Protein AF-A0A2D6SUE0-F1 (afdb_monomer_lite)

Foldseek 3Di:
DDDDDDDDDDDDDDDDDDDDDDDDDDDDDPPPPPPPPPPPPPPPDPADDLVRLQVLLCVQANWQRALVCSCVSCVVQQWDWAADPLSQKIQGAWHQDPVRDIHGAQKMFGADPPSNTTHDIDGNPDPPDDPPPPDDD

Sequence (137 aa):
MRSSFDLDLCRGRLVANAAVFALLAIATLPGCNRTLHSDDFLQPEVPLSFEEQQKLILDAVPLGTPREDVTAKLGKAGIEGEFSQGRSLFYAESWRRKDGKRLILEVDLLFDGETRTLFEVKPRSGFITHVEPAGAG

Radius of gyration: 31.07 Å; chains: 1; bounding box: 53×83×46 Å

pLDDT: mean 73.19, std 23.14, range [35.41, 98.06]

Secondary structure (DSSP, 8-state):
--------------------------------------------PPPPPHHHHHHHHHHHS-TT-BHHHHHHHHHHTTEEEEE-TTSSEEEEEEEE-TTS-EEEEEEEEEE-TTT-BEEEEEE----------S---

Structure (mmCIF, N/CA/C/O backbone):
data_AF-A0A2D6SUE0-F1
#
_entry.id   AF-A0A2D6SUE0-F1
#
loop_
_atom_site.group_PDB
_atom_site.id
_atom_site.type_symbol
_atom_site.label_atom_id
_atom_site.label_alt_id
_atom_site.label_comp_id
_atom_site.label_asym_id
_atom_site.label_entity_id
_atom_site.label_seq_id
_atom_site.pdbx_PDB_ins_code
_atom_site.Cartn_x
_atom_site.Cartn_y
_atom_site.Cartn_z
_atom_site.occupancy
_atom_site.B_iso_or_equiv
_atom_site.auth_seq_id
_atom_site.auth_comp_id
_atom_site.auth_asym_id
_atom_site.auth_atom_id
_atom_site.pdbx_PDB_model_num
ATOM 1 N N . MET A 1 1 ? -9.255 -63.453 -17.394 1.00 46.00 1 MET A N 1
ATOM 2 C CA . MET A 1 1 ? -8.844 -63.748 -16.001 1.00 46.00 1 MET A CA 1
ATOM 3 C C . MET A 1 1 ? -8.102 -65.070 -15.976 1.00 46.00 1 MET A C 1
ATOM 5 O O . MET A 1 1 ? -8.498 -65.948 -16.731 1.00 46.00 1 MET A O 1
ATOM 9 N N . ARG A 1 2 ? -7.128 -65.184 -15.058 1.00 35.41 2 ARG A N 1
ATOM 10 C CA . ARG A 1 2 ? -6.217 -66.317 -14.783 1.00 35.41 2 ARG A CA 1
ATOM 11 C C . ARG A 1 2 ? -5.003 -66.322 -15.720 1.00 35.41 2 ARG A C 1
ATOM 13 O O . ARG A 1 2 ? -5.128 -66.751 -16.852 1.00 35.41 2 ARG A O 1
ATOM 20 N N . SER A 1 3 ? -3.846 -65.731 -15.417 1.00 42.84 3 SER A N 1
ATOM 21 C CA . SER A 1 3 ? -3.073 -65.595 -14.170 1.00 42.84 3 SER A CA 1
ATOM 22 C C . SER A 1 3 ? -2.944 -66.893 -13.390 1.00 42.84 3 SER A C 1
ATOM 24 O O . SER A 1 3 ? -3.961 -67.433 -12.955 1.00 42.84 3 SER A O 1
ATOM 26 N N . SER A 1 4 ? -1.700 -67.357 -13.250 1.00 47.75 4 SER A N 1
ATOM 27 C CA . SER A 1 4 ? -1.061 -67.668 -11.963 1.00 47.75 4 SER A CA 1
ATOM 28 C C . SER A 1 4 ? 0.118 -68.620 -12.181 1.00 47.75 4 SER A C 1
ATOM 30 O O . SER A 1 4 ? -0.065 -69.731 -12.663 1.00 47.75 4 SER A O 1
ATOM 32 N N . PHE A 1 5 ? 1.331 -68.091 -11.998 1.00 43.00 5 PHE A N 1
ATOM 33 C CA . PHE A 1 5 ? 2.235 -68.352 -10.858 1.00 43.00 5 PHE A CA 1
ATOM 34 C C . PHE A 1 5 ? 3.211 -69.493 -11.200 1.00 43.00 5 PHE A C 1
ATOM 36 O O . PHE A 1 5 ? 2.809 -70.645 -11.274 1.00 43.00 5 PHE A O 1
ATOM 43 N N . ASP A 1 6 ? 4.412 -69.200 -11.705 1.00 55.75 6 ASP A N 1
ATOM 44 C CA . ASP A 1 6 ? 5.599 -68.656 -11.008 1.00 55.75 6 ASP A CA 1
ATOM 45 C C . ASP A 1 6 ? 6.146 -69.646 -9.969 1.00 55.75 6 ASP A C 1
ATOM 47 O O . ASP A 1 6 ? 5.441 -70.012 -9.029 1.00 55.75 6 ASP A O 1
ATOM 51 N N . LEU A 1 7 ? 7.382 -70.107 -10.180 1.00 42.09 7 LEU A N 1
ATOM 52 C CA . LEU A 1 7 ? 8.201 -70.755 -9.162 1.00 42.09 7 LEU A CA 1
ATOM 53 C C . LEU A 1 7 ? 9.674 -70.697 -9.569 1.00 42.09 7 LEU A C 1
ATOM 55 O O . LEU A 1 7 ? 10.110 -71.192 -10.608 1.00 42.09 7 LEU A O 1
ATOM 59 N N . ASP A 1 8 ? 10.378 -70.019 -8.685 1.00 45.12 8 ASP A N 1
ATOM 60 C CA . ASP A 1 8 ? 11.705 -69.454 -8.768 1.00 45.12 8 ASP A CA 1
ATOM 61 C C . ASP A 1 8 ? 12.802 -70.472 -8.382 1.00 45.12 8 ASP A C 1
ATOM 63 O O . ASP A 1 8 ? 12.544 -71.498 -7.749 1.00 45.12 8 ASP A O 1
ATOM 67 N N . LEU A 1 9 ? 14.043 -70.085 -8.689 1.00 45.41 9 LEU A N 1
ATOM 68 C CA . LEU A 1 9 ? 15.311 -70.516 -8.091 1.00 45.41 9 LEU A CA 1
ATOM 69 C C . LEU A 1 9 ? 15.829 -71.952 -8.320 1.00 45.41 9 LEU A C 1
ATOM 71 O O . LEU A 1 9 ? 15.481 -72.891 -7.609 1.00 45.41 9 LEU A O 1
ATOM 75 N N . CYS A 1 10 ? 16.901 -72.068 -9.122 1.00 36.41 10 CYS A N 1
ATOM 76 C CA . CYS A 1 10 ? 18.271 -72.248 -8.591 1.00 36.41 10 CYS A CA 1
ATOM 77 C C . CYS A 1 10 ? 19.340 -72.498 -9.679 1.00 36.41 10 CYS A C 1
ATOM 79 O O . CYS A 1 10 ? 19.142 -73.332 -10.553 1.00 36.41 10 CYS A O 1
ATOM 81 N N . ARG A 1 11 ? 20.542 -71.927 -9.447 1.00 38.97 11 ARG A N 1
ATOM 82 C CA . ARG A 1 11 ? 21.890 -72.357 -9.919 1.00 38.97 11 ARG A CA 1
ATOM 83 C C . ARG A 1 11 ? 22.179 -72.249 -11.429 1.00 38.97 11 ARG A C 1
ATOM 85 O O . ARG A 1 11 ? 21.479 -72.815 -12.241 1.00 38.97 11 ARG A O 1
ATOM 92 N N . GLY A 1 12 ? 23.278 -71.664 -11.905 1.00 37.25 12 GLY A N 1
ATOM 93 C CA . GLY A 1 12 ? 24.479 -71.127 -11.272 1.00 37.25 12 GLY A CA 1
ATOM 94 C C . GLY A 1 12 ? 25.676 -71.233 -12.237 1.00 37.25 12 GLY A C 1
ATOM 95 O O . GLY A 1 12 ? 25.768 -72.201 -12.980 1.00 37.25 12 GLY A O 1
ATOM 96 N N . ARG A 1 13 ? 26.609 -70.273 -12.109 1.00 46.81 13 ARG A N 1
ATOM 97 C CA . ARG A 1 13 ? 28.012 -70.226 -12.595 1.00 46.81 13 ARG A CA 1
ATOM 98 C C . ARG A 1 13 ? 28.253 -70.003 -14.105 1.00 46.81 13 ARG A C 1
ATOM 100 O O . ARG A 1 13 ? 27.831 -70.800 -14.922 1.00 46.81 13 ARG A O 1
ATOM 107 N N . LEU A 1 14 ? 28.825 -68.865 -14.527 1.00 47.56 14 LEU A N 1
ATOM 108 C CA . LEU A 1 14 ? 30.210 -68.330 -14.389 1.00 47.56 14 LEU A CA 1
ATOM 109 C C . LEU A 1 14 ? 31.005 -68.634 -15.663 1.00 47.56 14 LEU A C 1
ATOM 111 O O . LEU A 1 14 ? 31.233 -69.809 -15.877 1.00 47.56 14 LEU A O 1
ATOM 115 N N . VAL A 1 15 ? 31.419 -67.611 -16.427 1.00 50.06 15 VAL A N 1
ATOM 116 C CA . VAL A 1 15 ? 32.697 -67.396 -17.173 1.00 50.06 15 VAL A CA 1
ATOM 117 C C . VAL A 1 15 ? 32.488 -66.088 -17.977 1.00 50.06 15 VAL A C 1
ATOM 119 O O . VAL A 1 15 ? 31.424 -65.935 -18.558 1.00 50.06 15 VAL A O 1
ATOM 122 N N . ALA A 1 16 ? 33.380 -65.121 -18.183 1.00 44.25 16 ALA A N 1
ATOM 123 C CA . ALA A 1 16 ? 34.522 -64.519 -17.498 1.00 44.25 16 ALA A CA 1
ATOM 124 C C . ALA A 1 16 ? 34.913 -63.277 -18.347 1.00 44.25 16 ALA A C 1
ATOM 126 O O . ALA A 1 16 ? 34.646 -63.264 -19.543 1.00 44.25 16 ALA A O 1
ATOM 127 N N . ASN A 1 17 ? 35.609 -62.317 -17.727 1.00 46.00 17 ASN A N 1
ATOM 128 C CA . ASN A 1 17 ? 36.560 -61.348 -18.314 1.00 46.00 17 ASN A CA 1
ATOM 129 C C . ASN A 1 17 ? 36.042 -60.342 -19.369 1.00 46.00 17 ASN A C 1
ATOM 131 O O . ASN A 1 17 ? 35.646 -60.705 -20.464 1.00 46.00 17 ASN A O 1
ATOM 135 N N . ALA A 1 18 ? 35.934 -59.048 -19.054 1.00 46.28 18 ALA A N 1
ATOM 136 C CA . ALA A 1 18 ? 37.008 -58.057 -18.849 1.00 46.28 18 ALA A CA 1
ATOM 137 C C . ALA A 1 18 ? 37.702 -57.613 -20.154 1.00 46.28 18 ALA A C 1
ATOM 139 O O . ALA A 1 18 ? 38.220 -58.438 -20.897 1.00 46.28 18 ALA A O 1
ATOM 140 N N . ALA A 1 19 ? 37.789 -56.282 -20.311 1.00 44.00 19 ALA A N 1
ATOM 141 C CA . ALA A 1 19 ? 38.408 -55.514 -21.400 1.00 44.00 19 ALA A CA 1
ATOM 142 C C . ALA A 1 19 ? 37.504 -55.389 -22.653 1.00 44.00 19 ALA A C 1
ATOM 144 O O . ALA A 1 19 ? 36.869 -56.343 -23.065 1.00 44.00 19 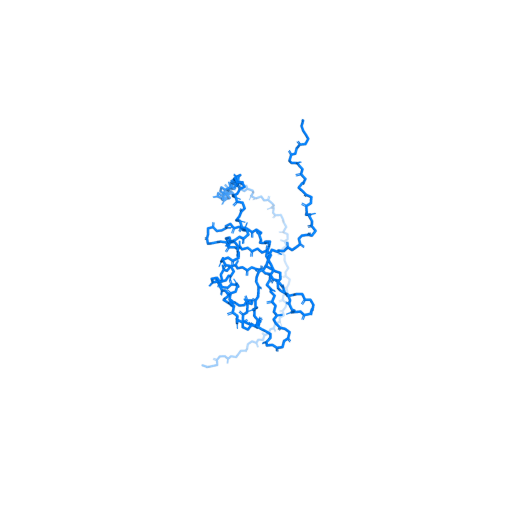ALA A O 1
ATOM 145 N N . VAL A 1 20 ? 37.321 -54.238 -23.299 1.00 50.81 20 VAL A N 1
ATOM 146 C CA . VAL A 1 20 ? 38.259 -53.146 -23.570 1.00 50.81 20 VAL A CA 1
ATOM 147 C C . VAL A 1 20 ? 37.469 -51.841 -23.772 1.00 50.81 20 VAL A C 1
ATOM 149 O O . VAL A 1 20 ? 36.455 -51.804 -24.465 1.00 50.81 20 VAL A O 1
ATOM 152 N N . PHE A 1 21 ? 37.974 -50.769 -23.165 1.00 50.38 21 PHE A N 1
ATOM 153 C CA . PHE A 1 21 ? 37.679 -49.372 -23.473 1.00 50.38 21 PHE A CA 1
ATOM 154 C C . PHE A 1 21 ? 37.941 -49.051 -24.952 1.00 50.38 21 PHE A C 1
ATOM 156 O O . PHE A 1 21 ? 39.071 -49.233 -25.388 1.00 50.38 21 PHE A O 1
ATOM 163 N N . ALA A 1 22 ? 36.969 -48.486 -25.672 1.00 47.97 22 ALA A N 1
ATOM 164 C CA . ALA A 1 22 ? 37.170 -47.439 -26.687 1.00 47.97 22 ALA A CA 1
ATOM 165 C C . ALA A 1 22 ? 35.875 -47.225 -27.480 1.00 47.97 22 ALA A C 1
ATOM 167 O O . ALA A 1 22 ? 35.484 -48.091 -28.252 1.00 47.97 22 ALA A O 1
ATOM 168 N N . LEU A 1 23 ? 35.249 -46.057 -27.327 1.00 49.69 23 LEU A N 1
ATOM 169 C CA . LEU A 1 23 ? 34.910 -45.184 -28.459 1.00 49.69 23 LEU A CA 1
ATOM 170 C C . LEU A 1 23 ? 34.319 -43.875 -27.931 1.00 49.69 23 LEU A C 1
ATOM 172 O O . LEU A 1 23 ? 33.125 -43.718 -27.692 1.00 49.69 23 LEU A O 1
ATOM 176 N N . LEU A 1 24 ? 35.241 -42.939 -27.736 1.00 52.59 24 LEU A N 1
ATOM 177 C CA . LEU A 1 24 ? 35.018 -41.507 -27.682 1.00 52.59 24 LEU A CA 1
ATOM 178 C C . LEU A 1 24 ? 34.575 -41.052 -29.087 1.00 52.59 24 LEU A C 1
ATOM 180 O O . LEU A 1 24 ? 35.358 -41.150 -30.029 1.00 52.59 24 LEU A O 1
ATOM 184 N N . ALA A 1 25 ? 33.349 -40.554 -29.239 1.00 53.59 25 ALA A N 1
ATOM 185 C CA . ALA A 1 25 ? 32.941 -39.797 -30.422 1.00 53.59 25 ALA A CA 1
ATOM 186 C C . ALA A 1 25 ? 32.065 -38.616 -29.994 1.00 53.59 25 ALA A C 1
ATOM 188 O O . ALA A 1 25 ? 30.897 -38.740 -29.636 1.00 53.59 25 ALA A O 1
ATOM 189 N N . ILE A 1 26 ? 32.732 -37.471 -29.984 1.00 56.88 26 ILE A N 1
ATOM 190 C CA . ILE A 1 26 ? 32.268 -36.120 -29.712 1.00 56.88 26 ILE A CA 1
ATOM 191 C C . ILE A 1 26 ? 31.232 -35.710 -30.767 1.00 56.88 26 ILE A C 1
ATOM 193 O O . ILE A 1 26 ? 31.527 -35.732 -31.958 1.00 56.88 26 ILE A O 1
ATOM 197 N N . ALA A 1 27 ? 30.064 -35.249 -30.327 1.00 55.34 27 ALA A N 1
ATOM 198 C CA . ALA A 1 27 ? 29.247 -34.302 -31.082 1.00 55.34 27 ALA A CA 1
ATOM 199 C C . ALA A 1 27 ? 28.531 -33.378 -30.093 1.00 55.34 27 ALA A C 1
ATOM 201 O O . ALA A 1 27 ? 27.417 -33.605 -29.630 1.00 55.34 27 ALA A O 1
ATOM 202 N N . THR A 1 28 ? 29.272 -32.342 -29.733 1.00 55.88 28 THR A N 1
ATOM 203 C CA . THR A 1 28 ? 28.834 -31.117 -29.082 1.00 55.88 28 THR A CA 1
ATOM 204 C C . THR A 1 28 ? 27.680 -30.464 -29.840 1.00 55.88 28 THR A C 1
ATOM 206 O O . THR A 1 28 ? 27.869 -29.979 -30.952 1.00 55.88 28 THR A O 1
ATOM 209 N N . LEU A 1 29 ? 26.526 -30.338 -29.190 1.00 55.94 29 LEU A N 1
ATOM 210 C CA . L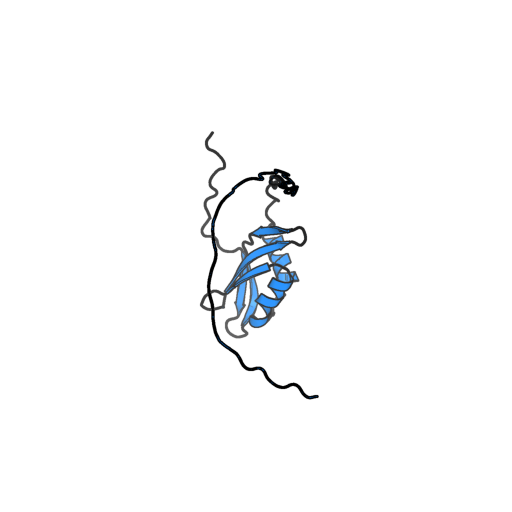EU A 1 29 ? 25.648 -29.189 -29.388 1.00 55.94 29 LEU A CA 1
ATOM 211 C C . LEU A 1 29 ? 25.299 -28.625 -28.008 1.00 55.94 29 LEU A C 1
ATOM 213 O O . LEU A 1 29 ? 24.342 -29.085 -27.383 1.00 55.94 29 LEU A O 1
ATOM 217 N N . PRO A 1 30 ? 26.043 -27.624 -27.502 1.00 51.41 30 PRO A N 1
ATOM 218 C CA . PRO A 1 30 ? 25.493 -26.740 -26.497 1.00 51.41 30 PRO A CA 1
ATOM 219 C C . PRO A 1 30 ? 24.434 -25.898 -27.212 1.00 51.41 30 PRO A C 1
ATOM 221 O O . PRO A 1 30 ? 24.695 -24.800 -27.688 1.00 51.41 30 PRO A O 1
ATOM 224 N N . GLY A 1 31 ? 23.215 -26.421 -27.309 1.00 44.91 31 GLY A N 1
ATOM 225 C CA . GLY A 1 31 ? 22.032 -25.656 -27.696 1.00 44.91 31 GLY A CA 1
ATOM 226 C C . GLY A 1 31 ? 21.609 -24.671 -26.602 1.00 44.91 31 GLY A C 1
ATOM 227 O O . GLY A 1 31 ? 20.422 -24.509 -26.349 1.00 44.91 31 GLY A O 1
ATOM 228 N N . CYS A 1 32 ? 22.563 -24.024 -25.929 1.00 49.03 32 CYS A N 1
ATOM 229 C CA . CYS A 1 32 ? 22.332 -22.864 -25.080 1.00 49.03 32 CYS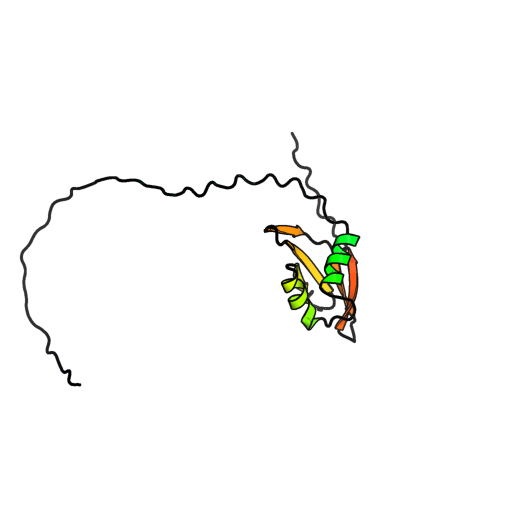 A CA 1
ATOM 230 C C . CYS A 1 32 ? 22.284 -21.625 -25.976 1.00 49.03 32 CYS A C 1
ATOM 232 O O . CYS A 1 32 ? 23.141 -20.757 -25.890 1.00 49.03 32 CYS A O 1
ATOM 234 N N . ASN A 1 33 ? 21.281 -21.546 -26.852 1.00 51.41 33 ASN A N 1
ATOM 235 C CA . ASN A 1 33 ? 20.949 -20.308 -27.555 1.00 51.41 33 ASN A CA 1
ATOM 236 C C . ASN A 1 33 ? 19.764 -19.614 -26.871 1.00 51.41 33 ASN A C 1
ATOM 238 O O . ASN A 1 33 ? 18.824 -19.157 -27.513 1.00 51.41 33 ASN A O 1
ATOM 242 N N . ARG A 1 34 ? 19.795 -19.551 -25.534 1.00 48.72 34 ARG A N 1
ATOM 243 C CA . ARG A 1 34 ? 19.203 -18.404 -24.854 1.00 48.72 34 ARG A CA 1
ATOM 244 C C . ARG A 1 34 ? 20.276 -17.344 -24.917 1.00 48.72 34 ARG A C 1
ATOM 246 O O . ARG A 1 34 ? 21.187 -17.342 -24.096 1.00 48.72 34 ARG A O 1
ATOM 253 N N . THR A 1 35 ? 20.178 -16.497 -25.936 1.00 52.28 35 THR A N 1
ATOM 254 C CA . THR A 1 35 ? 20.679 -15.132 -25.851 1.00 52.28 35 THR A CA 1
ATOM 255 C C . THR A 1 35 ? 20.366 -14.649 -24.444 1.00 52.28 35 THR A C 1
ATOM 257 O O . THR A 1 35 ? 19.193 -14.477 -24.100 1.00 52.28 35 THR A O 1
ATOM 260 N N . LEU A 1 36 ? 21.406 -14.549 -23.608 1.00 46.19 36 LEU A N 1
ATOM 261 C CA . LEU A 1 36 ? 21.360 -13.709 -22.430 1.00 46.19 36 LEU A CA 1
ATOM 262 C C . LEU A 1 36 ? 20.847 -12.383 -22.964 1.00 46.19 36 LEU A C 1
ATOM 264 O O . LEU A 1 36 ? 21.509 -11.743 -23.783 1.00 46.19 36 LEU A O 1
ATOM 268 N N . HIS A 1 37 ? 19.611 -12.058 -22.599 1.00 41.06 37 HIS A N 1
ATOM 269 C CA . HIS A 1 37 ? 19.119 -10.710 -22.716 1.00 41.06 37 HIS A CA 1
ATOM 270 C C . HIS A 1 37 ? 20.055 -9.941 -21.797 1.00 41.06 37 HIS A C 1
ATOM 272 O O . HIS A 1 37 ? 19.950 -10.045 -20.579 1.00 41.06 37 HIS A O 1
ATOM 278 N N . SER A 1 38 ? 21.090 -9.359 -22.405 1.00 50.59 38 SER A N 1
ATOM 279 C CA . SER A 1 38 ? 21.961 -8.383 -21.783 1.00 50.59 38 SER A CA 1
ATOM 280 C C . SER A 1 38 ? 21.042 -7.463 -21.021 1.00 50.59 38 SER A C 1
ATOM 282 O O . SER A 1 38 ? 20.144 -6.903 -21.657 1.00 50.59 38 SER A O 1
ATOM 284 N N . ASP A 1 39 ? 21.235 -7.441 -19.702 1.00 46.72 39 ASP A N 1
ATOM 285 C CA . ASP A 1 39 ? 20.581 -6.555 -18.763 1.00 46.72 39 ASP A CA 1
ATOM 286 C C . ASP A 1 39 ? 20.279 -5.257 -19.486 1.00 46.72 39 ASP A C 1
ATOM 288 O O . ASP A 1 39 ? 21.183 -4.488 -19.833 1.00 46.72 39 ASP A O 1
ATOM 292 N N . ASP A 1 40 ? 18.999 -5.108 -19.831 1.00 47.78 40 ASP A N 1
ATOM 293 C CA . ASP A 1 40 ? 18.454 -3.846 -20.265 1.00 47.78 40 ASP A CA 1
ATOM 294 C C . ASP A 1 40 ? 18.823 -2.944 -19.101 1.00 47.78 40 ASP A C 1
ATOM 296 O O . ASP A 1 40 ? 18.340 -3.140 -17.981 1.00 47.78 40 ASP A O 1
ATOM 300 N N . PHE A 1 41 ? 19.820 -2.088 -19.325 1.00 48.59 41 PHE A N 1
ATOM 301 C CA . PHE A 1 41 ? 20.177 -1.014 -18.426 1.00 48.59 41 PHE A CA 1
ATOM 302 C C . PHE A 1 41 ? 18.914 -0.173 -18.361 1.00 48.59 41 PHE A C 1
ATOM 304 O O . PHE A 1 41 ? 18.716 0.746 -19.156 1.00 48.59 41 PHE A O 1
ATOM 311 N N . LEU A 1 42 ? 18.022 -0.601 -17.465 1.00 51.25 42 LEU A N 1
ATOM 312 C CA . LEU A 1 42 ? 16.779 0.024 -17.106 1.00 51.25 42 LEU A CA 1
ATOM 313 C C . LEU A 1 42 ? 17.203 1.438 -16.789 1.00 51.25 42 LEU A C 1
ATOM 315 O O . LEU A 1 42 ? 17.792 1.703 -15.739 1.00 51.25 42 LEU A O 1
ATOM 319 N N . GLN A 1 43 ? 16.944 2.339 -17.735 1.00 44.88 43 GLN A N 1
ATOM 320 C CA . GLN A 1 43 ? 16.832 3.743 -17.409 1.00 44.88 43 GLN A CA 1
ATOM 321 C C . GLN A 1 43 ? 15.980 3.757 -16.145 1.00 44.88 43 GLN A C 1
ATOM 323 O O . GLN A 1 43 ? 14.917 3.122 -16.182 1.00 44.88 43 GLN A O 1
ATOM 328 N N . PRO A 1 44 ? 16.467 4.327 -15.026 1.00 46.16 44 PRO A N 1
ATOM 329 C CA . PRO A 1 44 ? 15.686 4.365 -13.808 1.00 46.16 44 PRO A CA 1
ATOM 330 C C . PRO A 1 44 ? 14.382 5.039 -14.198 1.00 46.16 44 PRO A C 1
ATOM 332 O O . PRO A 1 44 ? 14.353 6.225 -14.530 1.00 46.16 44 PRO A O 1
ATOM 335 N N . GLU A 1 45 ? 13.336 4.222 -14.322 1.00 57.34 45 GLU A N 1
ATOM 336 C CA . GLU A 1 45 ? 12.021 4.698 -14.687 1.00 57.34 45 GLU A CA 1
ATOM 337 C C . GLU A 1 45 ? 11.698 5.719 -13.615 1.00 57.34 45 GLU A C 1
ATOM 339 O O . GLU A 1 45 ? 11.896 5.427 -12.431 1.00 57.34 45 GLU A O 1
ATOM 344 N N . VAL A 1 46 ? 11.342 6.934 -14.042 1.00 59.53 46 VAL A N 1
ATOM 345 C CA . VAL A 1 46 ? 11.061 8.027 -13.113 1.00 59.53 46 VAL A CA 1
ATOM 346 C C . VAL A 1 46 ? 10.154 7.446 -12.031 1.00 59.53 46 VAL A C 1
ATOM 348 O O . VAL A 1 46 ? 9.106 6.890 -12.381 1.00 59.53 46 VAL A O 1
ATOM 351 N N . PRO A 1 47 ? 10.590 7.451 -10.756 1.00 72.12 47 PRO A N 1
ATOM 352 C CA . PRO A 1 47 ? 9.823 6.818 -9.703 1.00 72.12 47 PRO A CA 1
ATOM 353 C C . PRO A 1 47 ? 8.438 7.454 -9.710 1.00 72.12 47 PRO A C 1
ATOM 355 O O . PRO A 1 47 ? 8.326 8.679 -9.797 1.00 72.12 47 PRO A O 1
ATOM 358 N N . LEU A 1 48 ? 7.396 6.618 -9.676 1.00 83.00 48 LEU A N 1
ATOM 359 C CA . LEU A 1 48 ? 6.024 7.108 -9.596 1.00 83.00 48 LEU A CA 1
ATOM 360 C C . LEU A 1 48 ? 5.944 8.099 -8.440 1.00 83.00 48 LEU A C 1
ATOM 362 O O . LEU A 1 48 ? 6.397 7.797 -7.331 1.00 83.00 48 LEU A O 1
ATOM 366 N N . SER A 1 49 ? 5.362 9.265 -8.693 1.00 89.06 49 SER A N 1
ATOM 367 C CA . SER A 1 49 ? 5.082 10.217 -7.629 1.00 89.06 49 SER A CA 1
ATOM 368 C C . SER A 1 49 ? 4.192 9.564 -6.571 1.00 89.06 49 SER A C 1
ATOM 370 O O . SER A 1 49 ? 3.443 8.622 -6.846 1.00 89.06 49 SER A O 1
ATOM 372 N N . PHE A 1 50 ? 4.248 10.076 -5.342 1.00 88.38 50 PHE A N 1
ATOM 373 C CA . PHE A 1 50 ? 3.400 9.569 -4.267 1.00 88.38 50 PHE A CA 1
ATOM 374 C C . PHE A 1 50 ? 1.909 9.576 -4.654 1.00 88.38 50 PHE A C 1
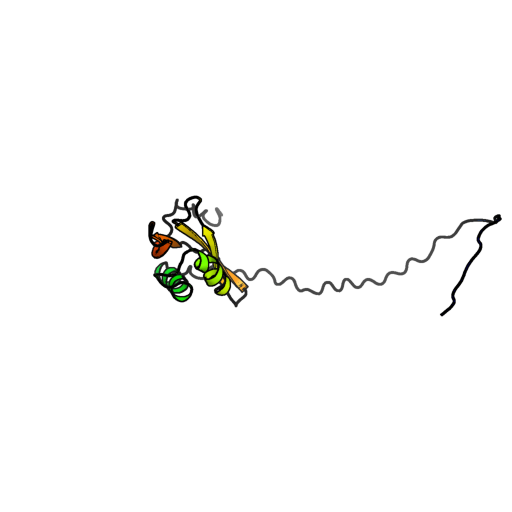ATOM 376 O O . PHE A 1 50 ? 1.204 8.607 -4.391 1.00 88.38 50 PHE A O 1
ATOM 383 N N . GLU A 1 51 ? 1.445 10.628 -5.330 1.00 90.69 51 GLU A N 1
ATOM 384 C CA . GLU A 1 51 ? 0.056 10.745 -5.784 1.00 90.69 51 GLU A CA 1
ATOM 385 C C . GLU A 1 51 ? -0.319 9.632 -6.776 1.00 90.69 51 GLU A C 1
ATOM 387 O O . GLU A 1 51 ? -1.387 9.027 -6.667 1.00 90.69 51 GLU A O 1
ATOM 392 N N . GLU A 1 52 ? 0.578 9.294 -7.705 1.00 92.94 52 GLU A N 1
ATOM 393 C CA . GLU A 1 52 ? 0.366 8.197 -8.653 1.00 92.94 52 GLU A CA 1
ATOM 394 C C . GLU A 1 52 ? 0.339 6.835 -7.956 1.00 92.94 52 GLU A C 1
ATOM 396 O O . GLU A 1 52 ? -0.512 6.000 -8.268 1.00 92.94 52 GLU A O 1
ATOM 401 N N . GLN A 1 53 ? 1.228 6.613 -6.986 1.00 93.38 53 GLN A N 1
ATOM 402 C CA . GLN A 1 53 ? 1.225 5.390 -6.183 1.00 93.38 53 GLN A CA 1
ATOM 403 C C . GLN A 1 53 ? -0.055 5.276 -5.349 1.00 93.38 53 GLN A C 1
ATOM 405 O O . GLN A 1 53 ? -0.682 4.218 -5.311 1.00 93.38 53 GLN A O 1
ATOM 410 N N . GLN A 1 54 ? -0.479 6.370 -4.715 1.00 94.69 54 GLN A N 1
ATOM 411 C CA . GLN A 1 54 ? -1.706 6.429 -3.930 1.00 94.69 54 GLN A CA 1
ATOM 412 C C . GLN A 1 54 ? -2.926 6.118 -4.798 1.00 94.69 54 GLN A C 1
ATOM 414 O O . GLN A 1 54 ? -3.758 5.295 -4.418 1.00 94.69 54 GLN A O 1
ATOM 419 N N . LYS A 1 55 ? -3.014 6.730 -5.982 1.00 95.38 55 LYS A N 1
ATOM 420 C CA . LYS A 1 55 ? -4.085 6.464 -6.941 1.00 95.38 55 LYS A CA 1
ATOM 421 C C . LYS A 1 55 ? -4.102 5.000 -7.370 1.00 95.38 55 LYS A C 1
ATOM 423 O O . LYS A 1 55 ? -5.152 4.371 -7.331 1.00 95.38 55 LYS A O 1
ATOM 428 N N . LEU A 1 56 ? -2.942 4.438 -7.700 1.00 94.44 56 LEU A N 1
ATOM 429 C CA . LEU A 1 56 ? -2.806 3.030 -8.069 1.00 94.44 56 LEU A CA 1
ATOM 430 C C . LEU A 1 56 ? -3.300 2.088 -6.961 1.00 94.44 56 LEU A C 1
ATOM 432 O O . LEU A 1 56 ? -3.988 1.106 -7.245 1.00 94.44 56 LEU A O 1
ATOM 436 N N . ILE A 1 57 ? -2.992 2.395 -5.699 1.00 96.44 57 ILE A N 1
ATOM 437 C CA . ILE A 1 57 ? -3.506 1.635 -4.556 1.00 96.44 57 ILE A CA 1
ATOM 438 C C . ILE A 1 57 ? -5.022 1.775 -4.443 1.00 96.44 57 ILE A C 1
ATOM 440 O O . ILE A 1 57 ? -5.703 0.763 -4.294 1.00 96.44 57 ILE A O 1
ATOM 444 N N . LEU A 1 58 ? -5.554 2.994 -4.524 1.00 97.50 58 LEU A N 1
ATOM 445 C CA . LEU A 1 58 ? -6.985 3.258 -4.356 1.00 97.50 58 LEU A CA 1
ATOM 446 C C . LEU A 1 58 ? -7.837 2.689 -5.498 1.00 97.50 58 LEU A C 1
ATOM 448 O O . LEU A 1 58 ? -8.963 2.257 -5.252 1.00 97.50 58 LEU A O 1
ATOM 452 N N . ASP A 1 59 ? -7.292 2.614 -6.712 1.00 96.88 59 ASP A N 1
ATOM 453 C CA . ASP A 1 59 ? -7.932 1.956 -7.855 1.00 96.88 59 ASP A CA 1
ATOM 454 C C . ASP A 1 59 ? -8.058 0.436 -7.627 1.00 96.88 59 ASP A C 1
ATOM 456 O O . ASP A 1 59 ? -9.051 -0.182 -8.018 1.00 96.88 59 ASP A O 1
ATOM 460 N N . ALA A 1 60 ? -7.074 -0.184 -6.964 1.00 95.88 60 ALA A N 1
ATOM 461 C CA . ALA A 1 60 ? -7.102 -1.608 -6.624 1.00 95.88 60 ALA A CA 1
ATOM 462 C C . ALA A 1 60 ? -7.920 -1.904 -5.352 1.00 95.88 60 ALA A C 1
ATOM 464 O O . ALA A 1 60 ? -8.614 -2.923 -5.257 1.00 95.88 60 ALA A O 1
ATOM 465 N N . VAL A 1 61 ? -7.816 -1.027 -4.356 1.00 97.56 61 VAL A N 1
ATOM 466 C CA . VAL A 1 61 ? -8.387 -1.165 -3.016 1.00 97.56 61 VAL A CA 1
ATOM 467 C C . VAL A 1 61 ? -8.977 0.182 -2.595 1.00 97.56 61 VAL A C 1
ATOM 469 O O . VAL A 1 61 ? -8.298 0.983 -1.952 1.00 97.56 61 VAL A O 1
ATOM 472 N N . PRO A 1 62 ? -10.256 0.438 -2.918 1.00 97.81 62 PRO A N 1
ATOM 473 C CA . PRO A 1 62 ? -10.925 1.664 -2.510 1.00 97.81 62 PRO A CA 1
ATOM 474 C C . PRO A 1 62 ? -11.031 1.781 -0.988 1.00 97.81 62 PRO A C 1
ATOM 476 O O . PRO A 1 62 ? -11.067 0.768 -0.273 1.00 97.81 62 PRO A O 1
ATOM 479 N N . LEU A 1 63 ? -11.166 3.016 -0.500 1.00 97.75 63 LEU A N 1
ATOM 480 C CA . LEU A 1 63 ? -11.501 3.288 0.899 1.00 97.75 63 LEU A CA 1
ATOM 481 C C . LEU A 1 63 ? -12.768 2.523 1.318 1.00 97.75 63 LEU A C 1
ATOM 483 O O . LEU A 1 63 ? -13.668 2.278 0.513 1.00 97.75 63 LEU A O 1
ATOM 487 N N . GLY A 1 64 ? -12.816 2.108 2.579 1.00 97.12 64 GLY A N 1
ATOM 488 C CA . GLY A 1 64 ? -13.844 1.230 3.132 1.00 97.12 64 GLY A CA 1
ATOM 489 C C . GLY A 1 64 ? -13.632 -0.256 2.831 1.00 97.12 64 GLY A C 1
ATOM 490 O O . GLY A 1 64 ? -14.384 -1.085 3.337 1.00 97.12 64 GLY A O 1
ATOM 491 N N . THR A 1 65 ? -12.614 -0.638 2.046 1.00 98.06 65 THR A N 1
ATOM 492 C CA . THR A 1 65 ? -12.330 -2.060 1.802 1.00 98.06 65 THR A CA 1
ATOM 493 C C . THR A 1 65 ? -11.978 -2.777 3.115 1.00 98.06 65 THR A C 1
ATOM 495 O O . THR A 1 65 ? -11.083 -2.309 3.827 1.00 98.06 65 THR A O 1
ATOM 498 N N . PRO A 1 66 ? -12.615 -3.926 3.424 1.00 97.12 66 PRO A N 1
ATOM 499 C CA . PRO A 1 66 ? -12.262 -4.733 4.585 1.00 97.12 66 PRO A CA 1
ATOM 500 C C . PRO A 1 66 ? -10.825 -5.234 4.504 1.00 97.12 66 PRO A C 1
ATOM 502 O O . PRO A 1 66 ? -10.367 -5.692 3.454 1.00 97.12 66 PRO A O 1
ATOM 505 N N . ARG A 1 67 ? -10.111 -5.180 5.627 1.00 95.25 67 ARG A N 1
ATOM 506 C CA . ARG A 1 67 ? -8.700 -5.571 5.731 1.00 95.25 67 ARG A CA 1
ATOM 507 C C . ARG A 1 67 ? -8.416 -6.973 5.179 1.00 95.25 67 ARG A C 1
ATOM 509 O O . ARG A 1 67 ? -7.378 -7.190 4.563 1.00 95.25 67 ARG A O 1
ATOM 516 N N . GLU A 1 68 ? -9.303 -7.931 5.415 1.00 95.06 68 GLU A N 1
ATOM 517 C CA . GLU A 1 68 ? -9.196 -9.315 4.939 1.00 95.06 68 GLU A CA 1
ATOM 518 C C . GLU A 1 68 ? -9.164 -9.447 3.411 1.00 95.06 68 GLU A C 1
ATOM 520 O O . GLU A 1 68 ? -8.534 -10.373 2.900 1.00 95.06 68 GLU A O 1
ATOM 525 N N . ASP A 1 69 ? -9.752 -8.497 2.688 1.00 97.00 69 ASP A N 1
ATOM 526 C CA . ASP A 1 69 ? -9.818 -8.527 1.227 1.00 97.00 69 ASP A CA 1
ATOM 527 C C . ASP A 1 69 ? -8.612 -7.849 0.566 1.00 97.00 69 ASP A C 1
ATOM 529 O O . ASP A 1 69 ? -8.348 -8.057 -0.622 1.00 97.00 69 ASP A O 1
ATOM 533 N N . VAL A 1 70 ? -7.875 -7.026 1.317 1.00 97.00 70 VAL A N 1
ATOM 534 C CA . VAL A 1 70 ? -6.829 -6.136 0.790 1.00 97.00 70 VAL A CA 1
ATOM 535 C C . VAL A 1 70 ? -5.726 -6.916 0.102 1.00 97.00 70 VAL A C 1
ATOM 537 O O . VAL A 1 70 ? -5.429 -6.643 -1.055 1.00 97.00 70 VAL A O 1
ATOM 540 N N . THR A 1 71 ? -5.150 -7.920 0.767 1.00 96.19 71 THR A N 1
ATOM 541 C CA . THR A 1 71 ? -4.043 -8.702 0.197 1.00 96.19 71 THR A CA 1
ATOM 542 C C . THR A 1 71 ? -4.458 -9.389 -1.103 1.00 96.19 71 THR A C 1
ATOM 544 O O . THR A 1 71 ? -3.698 -9.399 -2.066 1.00 96.19 71 THR A O 1
ATOM 547 N N . ALA A 1 72 ? -5.684 -9.914 -1.168 1.00 96.75 72 ALA A N 1
ATOM 548 C CA . ALA A 1 72 ? -6.188 -10.559 -2.374 1.00 96.75 72 ALA A CA 1
ATOM 549 C C . ALA A 1 72 ? -6.411 -9.554 -3.516 1.00 96.75 72 ALA A C 1
ATOM 551 O O . ALA A 1 72 ? -6.083 -9.846 -4.666 1.00 96.75 72 ALA A O 1
ATOM 552 N N . LYS A 1 73 ? -6.960 -8.370 -3.221 1.00 97.81 73 LYS A N 1
ATOM 553 C CA . LYS A 1 73 ? -7.188 -7.312 -4.217 1.00 97.81 73 LYS A CA 1
ATOM 554 C C . LYS A 1 73 ? -5.877 -6.701 -4.722 1.00 97.81 73 LYS A C 1
ATOM 556 O O . LYS A 1 73 ? -5.694 -6.604 -5.933 1.00 97.81 73 LYS A O 1
ATOM 561 N N . LEU A 1 74 ? -4.944 -6.386 -3.822 1.00 97.00 74 LEU A N 1
ATOM 562 C CA . LEU A 1 74 ? -3.600 -5.918 -4.172 1.00 97.00 74 LEU A CA 1
ATOM 563 C C . LEU A 1 74 ? -2.845 -6.966 -4.991 1.00 97.00 74 LEU A C 1
ATOM 565 O O . LEU A 1 74 ? -2.328 -6.646 -6.059 1.00 97.00 74 LEU A O 1
ATOM 569 N N . GLY A 1 75 ? -2.883 -8.236 -4.580 1.00 95.81 75 GLY A N 1
ATOM 570 C CA . GLY A 1 75 ? -2.254 -9.328 -5.323 1.00 95.81 75 GLY A CA 1
ATOM 571 C C . GLY A 1 75 ? -2.798 -9.475 -6.749 1.00 95.81 75 GLY A C 1
ATOM 572 O O . GLY A 1 75 ? -2.024 -9.668 -7.684 1.00 95.81 75 GLY A O 1
ATOM 573 N N . LYS A 1 76 ? -4.111 -9.296 -6.961 1.00 96.44 76 LYS A N 1
ATOM 574 C CA . LYS A 1 76 ? -4.716 -9.265 -8.310 1.00 96.44 76 LYS A CA 1
ATOM 575 C C . LYS A 1 76 ? -4.225 -8.091 -9.162 1.00 96.44 76 LYS A C 1
ATOM 577 O O . LYS A 1 76 ? -4.155 -8.225 -10.382 1.00 96.44 76 LYS A O 1
ATOM 582 N N . ALA A 1 77 ? -3.883 -6.966 -8.537 1.00 95.06 77 ALA A N 1
ATOM 583 C CA . ALA A 1 77 ? -3.265 -5.817 -9.196 1.00 95.06 77 ALA A CA 1
ATOM 584 C C . ALA A 1 77 ? -1.742 -5.979 -9.399 1.00 95.06 77 ALA A C 1
ATOM 586 O O . ALA A 1 77 ? -1.120 -5.132 -10.039 1.00 95.06 77 ALA A O 1
ATOM 587 N N . GLY A 1 78 ? -1.146 -7.067 -8.895 1.00 94.81 78 GLY A N 1
ATOM 588 C CA . GLY A 1 78 ? 0.295 -7.325 -8.933 1.00 94.81 78 GLY A CA 1
ATOM 589 C C . GLY A 1 78 ? 1.072 -6.640 -7.807 1.00 94.81 78 GLY A C 1
ATOM 590 O O . GLY A 1 78 ? 2.289 -6.520 -7.901 1.00 94.81 78 GLY A O 1
ATOM 591 N N . ILE A 1 79 ? 0.389 -6.139 -6.779 1.00 95.12 79 ILE A N 1
ATOM 592 C CA . ILE A 1 79 ? 0.985 -5.408 -5.660 1.00 95.12 79 ILE A CA 1
ATOM 593 C C . ILE A 1 79 ? 1.245 -6.379 -4.508 1.00 95.12 79 ILE A C 1
ATOM 595 O O . ILE A 1 79 ? 0.354 -7.114 -4.079 1.00 95.12 79 ILE A O 1
ATOM 599 N N . GLU A 1 80 ? 2.476 -6.367 -4.017 1.00 93.88 80 GLU A N 1
ATOM 600 C CA . GLU A 1 80 ? 2.982 -7.213 -2.940 1.00 93.88 80 GLU A CA 1
ATOM 601 C C . GLU A 1 80 ? 3.235 -6.362 -1.686 1.00 93.88 80 GLU A C 1
ATOM 603 O O . GLU A 1 80 ? 3.581 -5.180 -1.776 1.00 93.88 80 GLU A O 1
ATOM 608 N N . GLY A 1 81 ? 3.052 -6.963 -0.511 1.00 93.50 81 GLY A N 1
ATOM 609 C CA . GLY A 1 81 ? 3.252 -6.303 0.773 1.00 93.50 81 GLY A CA 1
ATOM 610 C C . GLY A 1 81 ? 2.739 -7.128 1.947 1.00 93.50 81 GLY A C 1
ATOM 611 O O . GLY A 1 81 ? 2.202 -8.227 1.761 1.00 93.50 81 GLY A O 1
ATOM 612 N N . GLU A 1 82 ? 2.856 -6.577 3.151 1.00 94.50 82 GLU A N 1
ATOM 613 C CA . GLU A 1 82 ? 2.514 -7.284 4.383 1.00 94.50 82 GLU A CA 1
ATOM 614 C C . GLU A 1 82 ? 1.850 -6.407 5.449 1.00 94.50 82 GLU A C 1
ATOM 616 O O . GLU A 1 82 ? 1.969 -5.183 5.475 1.00 94.50 82 GLU A O 1
ATOM 621 N N . PHE A 1 83 ? 1.127 -7.057 6.364 1.00 93.19 83 PHE A N 1
ATOM 622 C CA . PHE A 1 83 ? 0.561 -6.392 7.534 1.00 93.19 83 PHE A CA 1
ATOM 623 C C . PHE A 1 83 ? 1.593 -6.292 8.655 1.00 93.19 83 PHE A C 1
ATOM 625 O O . PHE A 1 83 ? 2.258 -7.276 8.974 1.00 93.19 83 PHE A O 1
ATOM 632 N N . SER A 1 84 ? 1.610 -5.154 9.350 1.00 91.31 84 SER A N 1
ATOM 633 C CA . SER A 1 84 ? 2.314 -5.029 10.629 1.00 91.31 84 SER A CA 1
ATOM 634 C C . SER A 1 84 ? 1.759 -6.009 11.677 1.00 91.31 84 SER A C 1
ATOM 636 O O . SER A 1 84 ? 0.632 -6.500 11.551 1.00 91.31 84 SER A O 1
ATOM 638 N N . GLN A 1 85 ? 2.507 -6.270 12.759 1.00 81.44 85 GLN A N 1
ATOM 639 C CA . GLN A 1 85 ? 2.082 -7.199 13.824 1.00 81.44 85 GLN A CA 1
ATOM 640 C C . GLN A 1 85 ? 0.693 -6.865 14.410 1.00 81.44 85 GLN A C 1
ATOM 642 O O . GLN A 1 85 ? -0.090 -7.772 14.686 1.00 81.44 85 GLN A O 1
ATOM 647 N N . GLY A 1 86 ? 0.348 -5.577 14.540 1.00 83.62 86 GLY A N 1
ATOM 648 C CA . GLY A 1 86 ? -0.978 -5.121 14.992 1.00 83.62 86 GLY A CA 1
ATOM 649 C C . GLY A 1 86 ? -2.054 -5.105 13.899 1.00 83.62 86 GLY A C 1
ATOM 650 O O . GLY A 1 86 ? -3.235 -4.947 14.193 1.00 83.62 86 GLY A O 1
ATOM 651 N N . ARG A 1 87 ? -1.660 -5.288 12.632 1.00 84.25 87 ARG A N 1
ATOM 652 C CA . ARG A 1 87 ? -2.518 -5.326 11.435 1.00 84.25 87 ARG A CA 1
ATOM 653 C C . ARG A 1 87 ? -3.375 -4.072 11.211 1.00 84.25 87 ARG A C 1
ATOM 655 O O . ARG A 1 87 ? -4.330 -4.133 10.441 1.00 84.25 87 ARG A O 1
ATOM 662 N N . SER A 1 88 ? -3.031 -2.958 11.858 1.00 90.19 88 SER A N 1
ATOM 663 C CA . SER A 1 88 ? -3.592 -1.621 11.614 1.00 90.19 88 SER A CA 1
ATOM 664 C C . SER A 1 88 ? -2.918 -0.901 10.443 1.00 90.19 88 SER A C 1
ATOM 666 O O . SER A 1 88 ? -3.398 0.133 9.989 1.00 90.19 88 SER A O 1
ATOM 668 N N . LEU A 1 89 ? -1.807 -1.455 9.953 1.00 93.06 89 LEU A N 1
ATOM 669 C CA . LEU A 1 89 ? -1.010 -0.920 8.860 1.00 93.06 89 LEU A CA 1
ATOM 670 C C . LEU A 1 89 ? -0.664 -2.053 7.894 1.00 93.06 89 LEU A C 1
ATOM 672 O O . LEU A 1 89 ? -0.286 -3.143 8.338 1.00 93.06 89 LEU A O 1
ATOM 676 N N . PHE A 1 90 ? -0.784 -1.791 6.598 1.00 95.44 90 PHE A N 1
ATOM 677 C CA . PHE A 1 90 ? -0.252 -2.648 5.543 1.00 95.44 90 PHE A CA 1
ATOM 678 C C . PHE A 1 90 ? 0.834 -1.891 4.780 1.00 95.44 90 PHE A C 1
ATOM 680 O O . PHE A 1 90 ? 0.584 -0.806 4.252 1.00 95.44 90 PHE A O 1
ATOM 687 N N . TYR A 1 91 ? 2.027 -2.474 4.732 1.00 94.56 91 TYR A N 1
ATOM 688 C CA . TYR A 1 91 ? 3.181 -1.956 4.014 1.00 94.56 91 TYR A CA 1
ATOM 689 C C . TYR A 1 91 ? 3.108 -2.431 2.564 1.00 94.56 91 TYR A C 1
ATOM 691 O O . TYR A 1 91 ? 3.322 -3.610 2.290 1.00 94.56 91 TYR A O 1
ATOM 699 N N . ALA A 1 92 ? 2.790 -1.538 1.622 1.00 93.94 92 ALA A N 1
ATOM 700 C CA . ALA A 1 92 ? 2.889 -1.868 0.202 1.00 93.94 92 ALA A CA 1
ATOM 701 C C . ALA A 1 92 ? 4.365 -1.827 -0.209 1.00 93.94 92 ALA A C 1
ATOM 703 O O . ALA A 1 92 ? 4.996 -0.776 -0.159 1.00 93.94 92 ALA A O 1
ATOM 704 N N . GLU A 1 93 ? 4.952 -2.963 -0.557 1.00 91.38 93 GLU A N 1
ATOM 705 C CA . GLU A 1 93 ? 6.397 -3.061 -0.782 1.00 91.38 93 GLU A CA 1
ATOM 706 C C . GLU A 1 93 ? 6.756 -2.830 -2.241 1.00 91.38 93 GLU A C 1
ATOM 708 O O . GLU A 1 93 ? 7.699 -2.106 -2.557 1.00 91.38 93 GLU A O 1
ATOM 713 N N . SER A 1 94 ? 6.016 -3.468 -3.148 1.00 91.31 94 SER A N 1
ATOM 714 C CA . SER A 1 94 ? 6.344 -3.411 -4.565 1.00 91.31 94 SER A CA 1
ATOM 715 C C . SER A 1 94 ? 5.164 -3.728 -5.468 1.00 91.31 94 SER A C 1
ATOM 717 O O . SER A 1 94 ? 4.206 -4.382 -5.065 1.00 91.31 9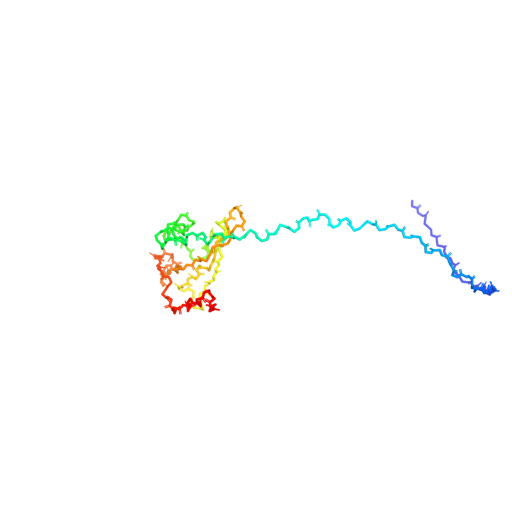4 SER A O 1
ATOM 719 N N . TRP A 1 95 ? 5.263 -3.298 -6.720 1.00 92.81 95 TRP A N 1
ATOM 720 C CA . TRP A 1 95 ? 4.300 -3.582 -7.770 1.00 92.81 95 TRP A CA 1
ATOM 721 C C . TRP A 1 95 ? 4.973 -4.284 -8.945 1.00 92.81 95 TRP A C 1
ATOM 723 O O . TRP A 1 95 ? 5.908 -3.754 -9.548 1.00 92.81 95 TRP A O 1
ATOM 733 N N . ARG A 1 96 ? 4.481 -5.478 -9.282 1.00 91.00 96 ARG A N 1
ATOM 73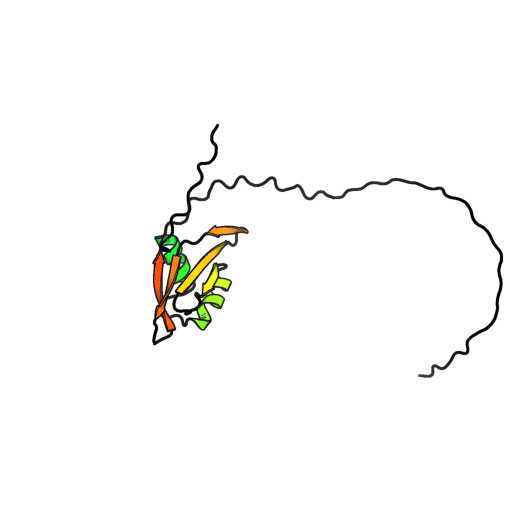4 C CA . ARG A 1 96 ? 4.870 -6.248 -10.460 1.00 91.00 96 ARG A CA 1
ATOM 735 C C . ARG A 1 96 ? 3.950 -5.890 -11.624 1.00 91.00 96 ARG A C 1
ATOM 737 O O . ARG A 1 96 ? 2.799 -6.325 -11.696 1.00 91.00 96 ARG A O 1
ATOM 744 N N . ARG A 1 97 ? 4.471 -5.084 -12.540 1.00 87.12 97 ARG A N 1
ATOM 745 C CA . ARG A 1 97 ? 3.755 -4.601 -13.718 1.00 87.12 97 ARG A CA 1
ATOM 746 C C . ARG A 1 97 ? 3.590 -5.702 -14.762 1.00 87.12 97 ARG A C 1
ATOM 748 O O . ARG A 1 97 ? 4.346 -6.671 -14.820 1.00 87.12 97 ARG A O 1
ATOM 755 N N . LYS A 1 98 ? 2.600 -5.523 -15.642 1.00 86.38 98 LYS A N 1
ATOM 756 C CA . LYS A 1 98 ? 2.317 -6.453 -16.752 1.00 86.38 98 LYS A CA 1
ATOM 757 C C . LYS A 1 98 ? 3.442 -6.529 -17.787 1.00 86.38 98 LYS A C 1
ATOM 759 O O . LYS A 1 98 ? 3.545 -7.529 -18.484 1.00 86.38 98 LYS A O 1
ATOM 764 N N . ASP A 1 99 ? 4.265 -5.489 -17.879 1.00 83.12 99 ASP A N 1
ATOM 765 C CA . ASP A 1 99 ? 5.463 -5.436 -18.726 1.00 83.12 99 ASP A CA 1
ATOM 766 C C . ASP A 1 99 ? 6.669 -6.177 -18.112 1.00 83.12 99 ASP A C 1
ATOM 768 O O . ASP A 1 99 ? 7.747 -6.183 -18.696 1.00 83.12 99 ASP A O 1
ATOM 772 N N . GLY A 1 100 ? 6.496 -6.819 -16.950 1.00 81.62 100 GLY A N 1
ATOM 773 C CA . GLY A 1 100 ? 7.537 -7.584 -16.266 1.00 81.62 100 GLY A CA 1
ATOM 774 C C . GLY A 1 100 ? 8.417 -6.753 -15.333 1.00 81.62 100 GLY A C 1
ATOM 775 O O . GLY A 1 100 ? 9.234 -7.332 -14.616 1.00 81.62 100 GLY A O 1
ATOM 776 N N . LYS A 1 101 ? 8.242 -5.426 -15.281 1.00 83.56 101 LYS A N 1
ATOM 777 C CA . LYS A 1 101 ? 9.000 -4.561 -14.373 1.00 83.56 101 LYS A CA 1
ATOM 778 C C . LYS A 1 101 ? 8.486 -4.648 -12.938 1.00 83.56 101 LYS A C 1
ATOM 780 O O . LYS A 1 101 ? 7.307 -4.913 -12.689 1.00 83.56 101 LYS A O 1
ATOM 785 N N . ARG A 1 102 ? 9.375 -4.366 -11.984 1.00 86.38 102 ARG A N 1
ATOM 786 C CA . ARG A 1 102 ? 9.048 -4.245 -10.560 1.00 86.38 102 ARG A CA 1
ATOM 787 C C . ARG A 1 102 ? 9.372 -2.838 -10.079 1.00 86.38 102 ARG A C 1
ATOM 789 O O . ARG A 1 102 ? 10.501 -2.391 -10.242 1.00 86.38 102 ARG A O 1
ATOM 796 N N . LEU A 1 103 ? 8.394 -2.169 -9.481 1.00 87.69 103 LEU A N 1
ATOM 797 C CA . LEU A 1 103 ? 8.568 -0.858 -8.854 1.00 87.69 103 LEU A CA 1
ATOM 798 C C . LEU A 1 103 ? 8.454 -0.998 -7.338 1.00 87.69 103 LEU A C 1
ATOM 800 O O . LEU A 1 103 ? 7.617 -1.766 -6.866 1.00 87.69 103 LEU A O 1
ATOM 804 N N . ILE A 1 104 ? 9.284 -0.276 -6.588 1.00 89.25 104 ILE A N 1
ATOM 805 C CA . ILE A 1 104 ? 9.135 -0.155 -5.134 1.00 89.25 104 ILE A CA 1
ATOM 806 C C . ILE A 1 104 ? 8.021 0.843 -4.847 1.00 89.25 104 ILE A C 1
ATOM 808 O O . ILE A 1 104 ? 7.907 1.863 -5.526 1.00 89.25 104 ILE A O 1
ATOM 812 N N . LEU A 1 105 ? 7.191 0.519 -3.861 1.00 90.19 105 LEU A N 1
ATOM 813 C CA . LEU A 1 105 ? 6.143 1.403 -3.383 1.00 90.19 105 LEU A CA 1
ATOM 814 C C . LEU A 1 105 ? 6.541 1.991 -2.031 1.00 90.19 105 LEU A C 1
ATOM 816 O O . LEU A 1 105 ? 7.034 1.301 -1.136 1.00 90.19 105 LEU A O 1
ATOM 820 N N . GLU A 1 106 ? 6.287 3.281 -1.884 1.00 90.25 106 GLU A N 1
ATOM 821 C CA . GLU A 1 106 ? 6.581 4.071 -0.693 1.00 90.25 106 GLU A CA 1
ATOM 822 C C . GLU A 1 106 ? 5.279 4.561 -0.071 1.00 90.25 106 GLU A C 1
ATOM 824 O O . GLU A 1 106 ? 5.139 5.725 0.294 1.00 90.25 106 GLU A O 1
ATOM 829 N N . VAL A 1 107 ? 4.291 3.674 0.019 1.00 93.25 107 VAL A N 1
ATOM 830 C CA . VAL A 1 107 ? 2.975 3.984 0.577 1.00 93.25 107 VAL A CA 1
ATOM 831 C C . VAL A 1 107 ? 2.567 2.943 1.603 1.00 93.25 107 VAL A C 1
ATOM 833 O O . VAL A 1 107 ? 2.857 1.752 1.464 1.00 93.25 107 VAL A O 1
ATOM 836 N N . ASP A 1 108 ? 1.861 3.407 2.625 1.00 95.25 108 ASP A N 1
ATOM 837 C CA . ASP A 1 108 ? 1.281 2.558 3.652 1.00 95.25 108 ASP A CA 1
ATOM 838 C C . ASP A 1 108 ? -0.236 2.764 3.710 1.00 95.25 108 ASP A C 1
ATOM 840 O O . ASP A 1 108 ? -0.748 3.873 3.535 1.00 95.25 108 ASP A O 1
ATOM 844 N N . LEU A 1 109 ? -0.954 1.673 3.964 1.00 96.81 109 LEU A N 1
ATOM 845 C CA . LEU A 1 109 ? -2.412 1.631 4.048 1.00 96.81 109 LEU A CA 1
ATOM 846 C C . LEU A 1 109 ? -2.826 1.512 5.513 1.00 96.81 109 LEU A C 1
ATOM 848 O O . LEU A 1 109 ? -2.394 0.583 6.201 1.00 96.81 109 LEU A O 1
ATOM 852 N N . LEU A 1 110 ? -3.674 2.424 5.980 1.00 96.06 110 LEU A N 1
ATOM 853 C CA . LEU A 1 110 ? -4.109 2.503 7.368 1.00 96.06 110 LEU A CA 1
ATOM 854 C C . LEU A 1 110 ? -5.527 1.973 7.518 1.00 96.06 110 LEU A C 1
ATOM 856 O O . LEU A 1 110 ? -6.432 2.305 6.748 1.00 96.06 110 LEU A O 1
ATOM 860 N N . PHE A 1 111 ? -5.711 1.167 8.556 1.00 96.12 111 PHE A N 1
ATOM 861 C CA . PHE A 1 111 ? -6.973 0.514 8.858 1.00 96.12 111 PHE A CA 1
ATOM 862 C C . PHE A 1 111 ? -7.577 1.068 10.131 1.00 96.12 111 PHE A C 1
ATOM 864 O O . PHE A 1 111 ? -6.888 1.265 11.133 1.00 96.12 111 PHE A O 1
ATOM 871 N N . ASP A 1 112 ? -8.883 1.279 10.074 1.00 94.31 112 ASP A N 1
ATOM 872 C CA . ASP A 1 112 ? -9.661 1.754 11.198 1.00 94.31 112 ASP A CA 1
ATOM 873 C C . ASP A 1 112 ? -9.674 0.684 12.298 1.00 94.31 112 ASP A C 1
ATOM 875 O O . ASP A 1 112 ? -9.828 -0.511 12.023 1.00 94.31 112 ASP A O 1
ATOM 879 N N . GLY A 1 113 ? -9.469 1.100 13.547 1.00 90.12 113 GLY A N 1
ATOM 880 C CA . GLY A 1 113 ? -9.325 0.171 14.669 1.00 90.12 113 GLY A CA 1
ATOM 881 C C . GLY A 1 113 ? -10.606 -0.599 14.996 1.00 90.12 113 GLY A C 1
ATOM 882 O O . GLY A 1 113 ? -10.526 -1.727 15.481 1.00 90.12 113 GLY A O 1
ATOM 883 N N . GLU A 1 114 ? -11.772 -0.020 14.705 1.00 92.19 114 GLU A N 1
ATOM 884 C CA . GLU A 1 114 ? -13.076 -0.588 15.055 1.00 92.19 114 GLU A CA 1
ATOM 885 C C . GLU A 1 114 ? -13.655 -1.397 13.892 1.00 92.19 114 GLU A C 1
ATOM 887 O O . GLU A 1 114 ? -13.944 -2.587 14.016 1.00 92.19 114 GLU A O 1
ATOM 892 N N . THR A 1 115 ? -13.780 -0.758 12.733 1.00 94.00 115 THR A N 1
ATOM 893 C CA . THR A 1 115 ? -14.386 -1.327 11.525 1.00 94.00 115 THR A CA 1
ATOM 894 C C . THR A 1 115 ? -13.422 -2.212 10.745 1.00 94.00 115 THR A C 1
ATOM 896 O O . THR A 1 115 ? -13.859 -3.016 9.924 1.00 94.00 115 THR A O 1
ATOM 899 N N . ARG A 1 116 ? -12.108 -2.094 10.993 1.00 94.31 116 ARG A N 1
ATOM 900 C CA . ARG A 1 116 ? -11.050 -2.829 10.278 1.00 94.31 116 ARG A CA 1
ATOM 901 C C . ARG A 1 116 ? -11.102 -2.621 8.765 1.00 94.31 116 ARG A C 1
ATOM 903 O O . ARG A 1 116 ? -10.727 -3.511 8.001 1.00 94.31 116 ARG A O 1
ATOM 910 N N . THR A 1 117 ? -11.554 -1.451 8.332 1.00 96.94 117 THR A N 1
ATOM 911 C CA . THR A 1 117 ? -11.601 -1.062 6.922 1.00 96.94 117 THR A CA 1
ATOM 912 C C . THR A 1 117 ? -10.486 -0.076 6.592 1.00 96.94 117 THR A C 1
ATOM 914 O O . THR A 1 117 ? -9.994 0.634 7.469 1.00 96.94 117 THR A O 1
ATOM 917 N N . LEU A 1 118 ? -10.044 -0.063 5.332 1.00 97.44 118 LEU A N 1
ATOM 918 C CA . LEU A 1 118 ? -9.081 0.917 4.830 1.00 97.44 118 LEU A CA 1
ATOM 919 C C . LEU A 1 118 ? -9.685 2.324 4.922 1.00 97.44 118 LEU A C 1
ATOM 921 O O . LEU A 1 118 ? -10.690 2.579 4.262 1.00 97.44 118 LEU A O 1
ATOM 925 N N . PHE A 1 119 ? -9.071 3.244 5.662 1.00 97.06 119 PHE A N 1
ATOM 926 C CA . PHE A 1 119 ? -9.549 4.634 5.732 1.00 97.06 119 PHE A CA 1
ATOM 927 C C . PHE A 1 119 ? -8.563 5.644 5.139 1.00 97.06 119 PHE A C 1
ATOM 929 O O . PHE A 1 119 ? -8.979 6.732 4.748 1.00 97.06 119 PHE A O 1
ATOM 936 N N . GLU A 1 120 ? -7.280 5.290 5.024 1.00 95.38 120 GLU A N 1
ATOM 937 C CA . GLU A 1 120 ? -6.255 6.199 4.515 1.00 95.38 120 GLU A CA 1
ATOM 938 C C . GLU A 1 120 ? -5.120 5.446 3.807 1.00 95.38 120 GLU A C 1
ATOM 940 O O . GLU A 1 120 ? -4.748 4.333 4.180 1.00 95.38 120 GLU A O 1
ATOM 945 N N . VAL A 1 121 ? -4.556 6.088 2.785 1.00 96.44 121 VAL A N 1
ATOM 946 C CA . VAL A 1 121 ? -3.316 5.686 2.114 1.00 96.44 121 VAL A CA 1
ATOM 947 C C . VAL A 1 121 ? -2.380 6.880 2.187 1.00 96.44 121 VAL A C 1
ATOM 949 O O . VAL A 1 121 ? -2.741 7.958 1.717 1.00 96.44 121 VAL A O 1
ATOM 952 N N . LYS A 1 122 ? -1.201 6.703 2.776 1.00 94.19 122 LYS A N 1
ATOM 953 C CA . LYS A 1 122 ? -0.260 7.800 3.025 1.00 94.19 122 LYS A CA 1
ATOM 954 C C . LYS A 1 122 ? 1.148 7.443 2.558 1.00 94.19 122 LYS A C 1
ATOM 956 O O . LYS A 1 122 ? 1.429 6.255 2.378 1.00 94.19 122 LYS A O 1
ATOM 961 N N . PRO A 1 123 ? 2.050 8.428 2.401 1.00 92.00 123 PRO A N 1
ATOM 962 C CA . PRO A 1 123 ? 3.441 8.126 2.118 1.00 92.00 123 PRO A CA 1
ATOM 963 C C . PRO A 1 123 ? 4.001 7.302 3.269 1.00 92.00 123 PRO A C 1
ATOM 965 O O . PRO A 1 123 ? 3.754 7.605 4.443 1.00 92.00 123 PRO A O 1
ATOM 968 N N . ARG A 1 124 ? 4.773 6.271 2.942 1.00 87.69 124 ARG A N 1
ATOM 969 C CA . ARG A 1 124 ? 5.584 5.574 3.923 1.00 87.69 124 ARG A CA 1
ATOM 970 C C . ARG A 1 124 ? 6.497 6.618 4.534 1.00 87.69 124 ARG A C 1
ATOM 972 O O . ARG A 1 124 ? 7.334 7.211 3.859 1.00 87.69 124 ARG A O 1
ATOM 979 N N . SER A 1 125 ? 6.312 6.866 5.823 1.00 71.75 125 SER A N 1
ATOM 980 C CA . SER A 1 125 ? 7.209 7.741 6.562 1.00 71.75 125 SER A CA 1
ATOM 981 C C . SER A 1 125 ? 8.546 7.017 6.664 1.00 71.75 125 SER A C 1
ATOM 983 O O . SER A 1 125 ? 8.723 6.153 7.520 1.00 71.75 125 SER A O 1
ATOM 985 N N . GLY A 1 126 ? 9.459 7.308 5.741 1.00 58.25 126 GLY A N 1
ATOM 986 C CA . GLY A 1 126 ? 10.769 6.684 5.718 1.00 58.25 126 GLY A CA 1
ATOM 987 C C . GLY A 1 126 ? 11.571 7.028 6.972 1.00 58.25 126 GLY A C 1
ATOM 988 O O . GLY A 1 126 ? 11.691 8.190 7.355 1.00 58.25 126 GLY A O 1
ATOM 989 N N . PHE A 1 127 ? 12.239 6.022 7.534 1.00 44.16 127 PHE A N 1
ATOM 990 C CA . PHE A 1 127 ? 13.679 6.199 7.679 1.00 44.16 127 PHE A CA 1
ATOM 991 C C . PHE A 1 127 ? 14.219 6.412 6.263 1.00 44.16 127 PHE A C 1
ATOM 993 O O . PHE A 1 127 ? 14.015 5.562 5.397 1.00 44.16 127 PHE A O 1
ATOM 1000 N N . ILE A 1 128 ? 14.835 7.568 6.021 1.00 40.16 128 ILE A N 1
ATOM 1001 C CA . ILE A 1 128 ? 15.546 7.877 4.778 1.00 40.16 128 ILE A CA 1
ATOM 1002 C C . ILE A 1 128 ? 16.495 6.710 4.495 1.00 40.16 128 ILE A C 1
ATOM 1004 O O . ILE A 1 128 ? 17.438 6.485 5.256 1.00 40.16 128 ILE A O 1
ATOM 1008 N N . THR A 1 129 ? 16.251 5.945 3.433 1.00 42.56 129 THR A N 1
ATOM 1009 C CA . THR A 1 129 ? 17.265 5.018 2.939 1.00 42.56 129 THR A CA 1
ATOM 1010 C C . THR A 1 129 ? 18.278 5.873 2.204 1.00 42.56 129 THR A C 1
ATOM 1012 O O . THR A 1 129 ? 17.955 6.569 1.245 1.00 42.56 129 THR A O 1
ATOM 1015 N N . HIS A 1 130 ? 19.487 5.897 2.747 1.00 36.50 130 HIS A N 1
ATOM 1016 C CA . HIS A 1 130 ? 20.667 6.490 2.148 1.00 36.50 130 HIS A CA 1
ATOM 1017 C C . HIS A 1 130 ? 20.686 6.186 0.640 1.00 36.50 130 HIS A C 1
ATOM 1019 O O . HIS A 1 130 ? 20.759 5.024 0.247 1.00 36.50 130 HIS A O 1
ATOM 1025 N N . VAL A 1 131 ? 20.613 7.214 -0.208 1.00 45.84 131 VAL A N 1
ATOM 1026 C CA . VAL A 1 131 ? 21.029 7.066 -1.604 1.00 45.84 131 VAL A CA 1
ATOM 1027 C C . VAL A 1 131 ? 22.547 6.975 -1.541 1.00 45.84 131 VAL A C 1
ATOM 1029 O O . VAL A 1 131 ? 23.223 7.964 -1.264 1.00 45.84 131 VAL A O 1
ATOM 1032 N N . GLU A 1 132 ? 23.095 5.771 -1.672 1.00 41.19 132 GLU A N 1
ATOM 1033 C CA . GLU A 1 132 ? 24.517 5.618 -1.961 1.00 41.19 132 GLU A CA 1
ATOM 1034 C C . GLU A 1 132 ? 24.766 6.279 -3.326 1.00 41.19 132 GLU A C 1
ATOM 1036 O O . GLU A 1 132 ? 24.100 5.918 -4.303 1.00 41.19 132 GLU A O 1
ATOM 1041 N N . PRO A 1 133 ? 25.629 7.309 -3.416 1.00 41.06 133 PRO A N 1
ATOM 1042 C CA . PRO A 1 133 ? 25.914 7.932 -4.695 1.00 41.06 133 PRO A CA 1
ATOM 1043 C C . PRO A 1 133 ? 26.574 6.892 -5.598 1.00 41.06 133 PRO A C 1
ATOM 1045 O O . PRO A 1 133 ? 27.562 6.260 -5.222 1.00 41.06 133 PRO A O 1
ATOM 1048 N N . ALA A 1 134 ? 26.025 6.721 -6.799 1.00 46.25 134 ALA A N 1
ATOM 1049 C CA . ALA A 1 134 ? 26.643 5.908 -7.828 1.00 46.25 134 ALA A CA 1
ATOM 1050 C C . ALA A 1 134 ? 28.033 6.478 -8.150 1.00 46.25 134 ALA A C 1
ATOM 1052 O O . ALA A 1 134 ? 28.145 7.512 -8.801 1.00 46.25 134 ALA A O 1
ATOM 1053 N N . GLY A 1 135 ? 29.074 5.786 -7.687 1.00 38.00 135 GLY A N 1
ATOM 1054 C CA . GLY A 1 135 ? 30.449 5.956 -8.143 1.00 38.00 135 GLY A CA 1
ATOM 1055 C C . GLY A 1 135 ? 31.172 7.185 -7.594 1.00 38.00 135 GLY A C 1
ATOM 1056 O O . GLY A 1 135 ? 31.056 8.288 -8.117 1.00 38.00 135 GLY A O 1
ATOM 1057 N N . ALA A 1 136 ? 32.043 6.949 -6.613 1.00 44.06 136 ALA A N 1
ATOM 1058 C CA . ALA A 1 136 ? 33.310 7.663 -6.564 1.00 44.06 136 ALA A CA 1
ATOM 1059 C C . ALA A 1 136 ? 34.161 7.174 -7.749 1.00 44.06 136 ALA A C 1
ATOM 1061 O O . ALA A 1 136 ? 34.529 5.998 -7.803 1.00 44.06 136 ALA A O 1
ATOM 1062 N N . GLY A 1 137 ? 34.417 8.066 -8.702 1.00 39.03 137 GLY A N 1
ATOM 1063 C CA . GLY A 1 137 ? 35.398 7.913 -9.773 1.00 39.03 137 GLY A CA 1
ATOM 1064 C C . GLY A 1 137 ? 36.274 9.148 -9.821 1.00 39.03 137 GLY A C 1
ATOM 1065 O O . GLY A 1 137 ? 35.693 10.255 -9.759 1.00 39.03 137 GLY A O 1
#